Protein AF-A0AAU1DYY1-F1 (afdb_monomer_lite)

pLDDT: mean 73.74, std 11.29, range [41.25, 87.62]

Radius of gyration: 15.07 Å; chains: 1; bounding box: 31×40×25 Å

Secondary structure (DSSP, 8-state):
------PPPP-PPPPSSEEEEEEEEGGGTEEEEEEEETTTTEEEEEEEHHHHTT---

Structure (mmCIF, N/CA/C/O backbone):
data_AF-A0AAU1DYY1-F1
#
_entry.id   AF-A0AAU1DYY1-F1
#
loop_
_atom_site.group_PDB
_atom_site.id
_atom_site.type_symbol
_atom_site.label_atom_id
_atom_site.label_alt_id
_atom_site.label_comp_id
_atom_site.label_asym_id
_atom_site.label_entity_id
_atom_site.label_seq_id
_atom_site.pdbx_PDB_ins_code
_atom_site.Cartn_x
_atom_site.Cartn_y
_atom_site.Cartn_z
_atom_site.occupancy
_atom_site.B_iso_or_equiv
_atom_site.auth_seq_id
_atom_site.auth_comp_id
_atom_site.auth_asym_id
_atom_site.auth_atom_id
_atom_site.pdbx_PDB_model_num
ATOM 1 N N . MET A 1 1 ? 6.279 -34.978 4.683 1.00 59.53 1 MET A N 1
ATOM 2 C CA . MET A 1 1 ? 5.876 -33.570 4.489 1.00 59.53 1 MET A CA 1
ATOM 3 C C . MET A 1 1 ? 4.360 -33.522 4.654 1.00 59.53 1 MET A C 1
ATOM 5 O O . MET A 1 1 ? 3.691 -34.270 3.956 1.00 59.53 1 MET A O 1
ATOM 9 N N . ARG A 1 2 ? 3.829 -32.798 5.650 1.00 71.56 2 ARG A N 1
ATOM 10 C CA . ARG A 1 2 ? 2.376 -32.689 5.890 1.00 71.56 2 ARG A CA 1
ATOM 11 C C . ARG A 1 2 ? 1.832 -31.558 5.000 1.00 71.56 2 ARG A C 1
ATOM 13 O O . ARG A 1 2 ? 2.460 -30.499 5.015 1.00 71.56 2 ARG A O 1
ATOM 20 N N . PRO A 1 3 ? 0.742 -31.745 4.235 1.00 70.06 3 PRO A N 1
ATOM 21 C CA . PRO A 1 3 ? 0.120 -30.632 3.532 1.00 70.06 3 PRO A CA 1
ATOM 22 C C . PRO A 1 3 ? -0.406 -29.634 4.566 1.00 70.06 3 PRO A C 1
ATOM 24 O O . PRO A 1 3 ? -1.027 -30.027 5.555 1.00 70.06 3 PRO A O 1
ATOM 27 N N . VAL A 1 4 ? -0.088 -28.355 4.377 1.00 76.69 4 VAL A N 1
ATOM 28 C CA . VAL A 1 4 ? -0.793 -27.282 5.071 1.00 76.69 4 VAL A CA 1
ATOM 29 C C . VAL A 1 4 ? -2.158 -27.182 4.405 1.00 76.69 4 VAL A C 1
ATOM 31 O O . VAL A 1 4 ? -2.252 -26.802 3.242 1.00 76.69 4 VAL A O 1
ATOM 34 N N . ASP A 1 5 ? -3.208 -27.607 5.104 1.00 73.06 5 ASP A N 1
ATOM 35 C CA . ASP A 1 5 ? -4.563 -27.241 4.709 1.00 73.06 5 ASP A CA 1
ATOM 36 C C . ASP A 1 5 ? -4.617 -25.709 4.701 1.00 73.06 5 ASP A C 1
ATOM 38 O O . ASP A 1 5 ? -4.245 -25.073 5.692 1.00 73.06 5 ASP A O 1
ATOM 42 N N . ALA A 1 6 ? -4.983 -25.118 3.561 1.00 71.25 6 ALA A N 1
ATOM 43 C CA . ALA A 1 6 ? -5.132 -23.676 3.445 1.00 71.25 6 ALA A CA 1
ATOM 44 C C . ALA A 1 6 ? -6.247 -23.251 4.405 1.00 71.25 6 ALA A C 1
ATOM 46 O O . ALA A 1 6 ? -7.428 -23.501 4.158 1.00 71.25 6 ALA A O 1
ATOM 47 N N . LEU A 1 7 ? -5.859 -22.675 5.544 1.00 73.88 7 LEU A N 1
ATOM 48 C CA . LEU A 1 7 ? -6.801 -21.995 6.419 1.00 73.88 7 LEU A CA 1
ATOM 49 C C . LEU A 1 7 ? -7.464 -20.885 5.597 1.00 73.88 7 LEU A C 1
ATOM 51 O O . LEU A 1 7 ? -6.773 -20.267 4.783 1.00 73.88 7 LEU A O 1
ATOM 55 N N . PRO A 1 8 ? -8.775 -20.642 5.772 1.00 72.62 8 PRO A N 1
ATOM 56 C CA . PRO A 1 8 ? -9.429 -19.536 5.093 1.00 72.62 8 PRO A CA 1
ATOM 57 C C . PRO A 1 8 ? -8.642 -18.259 5.384 1.00 72.62 8 PRO A C 1
ATOM 59 O O . PRO A 1 8 ? -8.318 -17.984 6.544 1.00 72.62 8 PRO A O 1
ATOM 62 N N . GLU A 1 9 ? -8.289 -17.535 4.321 1.00 72.19 9 GLU A N 1
ATOM 63 C CA . GLU A 1 9 ? -7.615 -16.247 4.431 1.00 72.19 9 GLU A CA 1
ATOM 64 C C . GLU A 1 9 ? -8.443 -15.388 5.400 1.00 72.19 9 GLU A C 1
ATOM 66 O O . GLU A 1 9 ? -9.664 -15.293 5.220 1.00 72.19 9 GLU A O 1
ATOM 71 N N . PRO A 1 10 ? -7.852 -14.824 6.469 1.00 72.38 10 PRO A N 1
ATOM 72 C CA . PRO A 1 10 ? -8.602 -13.936 7.341 1.00 72.38 10 PRO A CA 1
ATOM 73 C C . PRO A 1 10 ? -9.185 -12.806 6.492 1.00 72.38 10 PRO A C 1
ATOM 75 O O . PRO A 1 10 ? -8.456 -12.181 5.723 1.00 72.38 10 PRO A O 1
ATOM 78 N N . GLU A 1 11 ? -10.491 -12.555 6.625 1.00 71.19 11 GLU A N 1
ATOM 79 C CA . GLU A 1 11 ? -11.151 -11.462 5.913 1.00 71.19 11 GLU A CA 1
ATOM 80 C C . GLU A 1 11 ? -10.502 -10.137 6.325 1.00 71.19 11 GLU A C 1
ATOM 82 O O . GLU A 1 11 ? -10.739 -9.606 7.414 1.00 71.19 11 GLU A O 1
ATOM 87 N N . ALA A 1 12 ? -9.625 -9.619 5.466 1.00 71.56 12 ALA A N 1
ATOM 88 C CA . ALA A 1 12 ? -9.064 -8.297 5.640 1.00 71.56 12 ALA A CA 1
ATOM 89 C C . ALA A 1 12 ? -10.161 -7.269 5.319 1.00 71.56 12 ALA A C 1
ATOM 91 O O . ALA A 1 12 ? -10.826 -7.389 4.285 1.00 71.56 12 ALA A O 1
ATOM 92 N N . PRO A 1 13 ? -10.376 -6.258 6.178 1.00 75.44 13 PRO A N 1
ATOM 93 C CA . PRO A 1 13 ? -11.342 -5.213 5.883 1.00 75.44 13 PRO A CA 1
ATOM 94 C C . PRO A 1 13 ? -10.940 -4.495 4.593 1.00 75.44 13 PRO A C 1
ATOM 96 O O . PRO A 1 13 ? -9.777 -4.133 4.415 1.00 75.44 13 PRO A O 1
ATOM 99 N N . THR A 1 14 ? -11.903 -4.275 3.697 1.00 76.69 14 THR A N 1
ATOM 100 C CA . THR A 1 14 ? -11.661 -3.491 2.485 1.00 76.69 14 THR A CA 1
ATOM 101 C C . THR A 1 14 ? -11.324 -2.049 2.882 1.00 76.69 14 THR A C 1
ATOM 103 O O . THR A 1 14 ? -12.144 -1.407 3.549 1.00 76.69 14 THR A O 1
ATOM 106 N N . PRO A 1 15 ? -10.145 -1.526 2.502 1.00 77.69 15 PRO A N 1
ATOM 107 C CA . PRO A 1 15 ? -9.750 -0.167 2.841 1.00 77.69 15 PRO A CA 1
ATOM 108 C C . PRO A 1 15 ? -10.719 0.829 2.204 1.00 77.69 15 PRO A C 1
ATOM 110 O O . PRO A 1 15 ? -11.075 0.709 1.031 1.00 77.69 15 PRO A O 1
ATOM 113 N N . ARG A 1 16 ? -11.163 1.821 2.983 1.00 80.50 16 ARG A N 1
ATOM 114 C CA . ARG A 1 16 ? -12.081 2.859 2.487 1.00 80.50 16 ARG A CA 1
ATOM 115 C C . ARG A 1 16 ? -11.365 3.898 1.641 1.00 80.50 16 ARG A C 1
ATOM 117 O O . ARG A 1 16 ? -11.967 4.468 0.736 1.00 80.50 16 ARG A O 1
ATOM 124 N N . VAL A 1 17 ? -10.098 4.152 1.960 1.00 81.69 17 VAL A N 1
ATOM 125 C CA . VAL A 1 17 ? -9.246 5.108 1.258 1.00 81.69 17 VAL A CA 1
ATOM 126 C C . VAL A 1 17 ? -7.958 4.406 0.856 1.00 81.69 17 VAL A C 1
ATOM 128 O O . VAL A 1 17 ? -7.144 4.032 1.701 1.00 81.69 17 VAL A O 1
ATOM 131 N N . VAL A 1 18 ? -7.776 4.250 -0.452 1.00 86.06 18 VAL A N 1
ATOM 132 C CA . VAL A 1 18 ? -6.576 3.657 -1.040 1.00 86.06 18 VAL A CA 1
ATOM 133 C C . VAL A 1 18 ? -5.731 4.770 -1.645 1.00 86.06 18 VAL A C 1
ATOM 135 O O . VAL A 1 18 ? -6.186 5.514 -2.511 1.00 86.06 18 VAL A O 1
ATOM 138 N N . GLY A 1 19 ? -4.504 4.896 -1.153 1.00 85.94 19 GLY A N 1
ATOM 139 C CA . GLY A 1 19 ? -3.457 5.720 -1.734 1.00 85.94 19 GLY A CA 1
ATOM 140 C C . GLY A 1 19 ? -2.705 4.943 -2.807 1.00 85.94 19 GLY A C 1
ATOM 141 O O . GLY A 1 19 ? -2.554 3.725 -2.715 1.00 85.94 19 GLY A O 1
ATOM 142 N N . VAL A 1 20 ? -2.228 5.663 -3.814 1.00 85.69 20 VAL A N 1
ATOM 143 C CA . VAL A 1 20 ? -1.449 5.121 -4.927 1.00 85.69 20 VAL A CA 1
ATOM 144 C C . VAL A 1 20 ? -0.100 5.828 -4.916 1.00 85.69 20 VAL A C 1
ATOM 146 O O . VAL A 1 20 ? -0.066 7.057 -4.957 1.00 85.69 20 VAL A O 1
ATOM 149 N N . ASP A 1 21 ? 0.987 5.067 -4.832 1.00 83.19 21 ASP A N 1
ATOM 150 C CA . ASP A 1 21 ? 2.355 5.598 -4.832 1.00 83.19 21 ASP A CA 1
ATOM 151 C C . ASP A 1 21 ? 3.244 4.783 -5.784 1.00 83.19 21 ASP A C 1
ATOM 153 O O . ASP A 1 21 ? 2.901 3.665 -6.182 1.00 83.19 21 ASP A O 1
ATOM 157 N N . GLU A 1 22 ? 4.387 5.333 -6.171 1.00 82.38 22 GLU A N 1
ATOM 158 C CA . GLU A 1 22 ? 5.389 4.653 -6.984 1.00 82.38 22 GLU A CA 1
ATOM 159 C C . GLU A 1 22 ? 6.465 4.019 -6.095 1.00 82.38 22 GLU A C 1
ATOM 161 O O . GLU A 1 22 ? 6.987 4.628 -5.162 1.00 82.38 22 GLU A O 1
ATOM 166 N N . TYR A 1 23 ? 6.830 2.769 -6.382 1.00 79.12 23 TYR A N 1
ATOM 167 C CA . TYR A 1 23 ? 7.937 2.106 -5.700 1.00 79.12 23 TYR A CA 1
ATOM 168 C C . TYR A 1 23 ? 9.011 1.678 -6.693 1.00 79.12 23 TYR A C 1
ATOM 170 O O . TYR A 1 23 ? 8.738 1.270 -7.822 1.00 79.12 23 TYR A O 1
ATOM 178 N N . ALA A 1 24 ? 10.260 1.729 -6.239 1.00 81.06 24 ALA A N 1
ATOM 179 C CA . ALA A 1 24 ? 11.408 1.247 -6.988 1.00 81.06 24 ALA A CA 1
ATOM 180 C C . ALA A 1 24 ? 12.131 0.166 -6.179 1.00 81.06 24 ALA A C 1
ATOM 182 O O . ALA A 1 24 ? 12.577 0.407 -5.055 1.00 81.06 24 ALA A O 1
ATOM 183 N N . THR A 1 25 ? 12.283 -1.033 -6.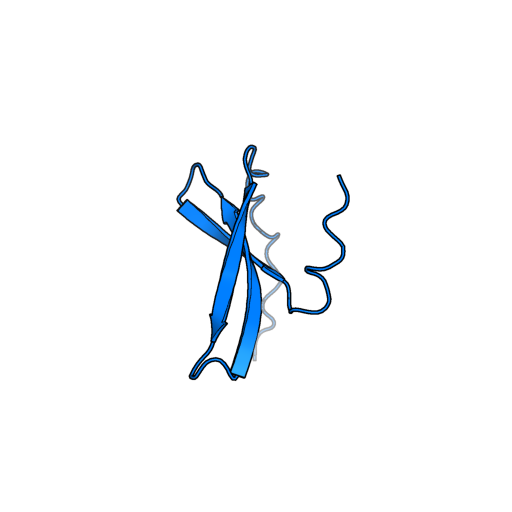745 1.00 75.88 25 THR A N 1
ATOM 184 C CA . THR A 1 25 ? 13.097 -2.082 -6.112 1.00 75.88 25 THR A CA 1
ATOM 185 C C . THR A 1 25 ? 14.582 -1.935 -6.463 1.00 75.88 25 THR A C 1
ATOM 187 O O 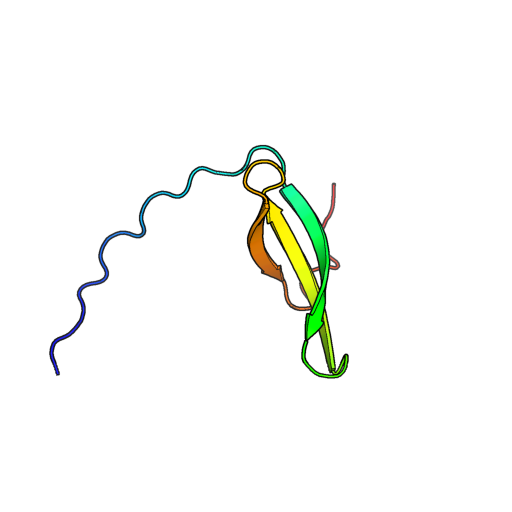. THR A 1 25 ? 14.976 -1.147 -7.325 1.00 75.88 25 THR A O 1
ATOM 190 N N . ARG A 1 26 ? 15.424 -2.707 -5.766 1.00 63.31 26 ARG A N 1
ATOM 191 C CA . ARG A 1 26 ? 16.896 -2.650 -5.725 1.00 63.31 26 ARG A CA 1
ATOM 192 C C . ARG A 1 26 ? 17.541 -2.102 -7.017 1.00 63.31 26 ARG A C 1
ATOM 194 O O . ARG A 1 26 ? 17.569 -2.769 -8.051 1.00 63.31 26 ARG A O 1
ATOM 201 N N . LYS A 1 27 ? 18.131 -0.902 -6.903 1.00 68.38 27 LYS A N 1
ATOM 202 C CA . LYS A 1 27 ? 18.797 -0.113 -7.966 1.00 68.38 27 LYS A CA 1
ATOM 203 C C . LYS A 1 27 ? 17.885 0.451 -9.075 1.00 68.38 27 LYS A C 1
ATOM 205 O O . LYS A 1 27 ? 18.381 0.669 -10.175 1.00 68.38 27 LYS A O 1
ATOM 210 N N . GLY A 1 28 ? 16.593 0.671 -8.823 1.00 67.81 28 GLY A N 1
ATOM 211 C CA . GLY A 1 28 ? 15.680 1.241 -9.829 1.00 67.81 28 GLY A CA 1
ATOM 212 C C . GLY A 1 28 ? 15.476 0.325 -11.036 1.00 67.81 28 GLY A C 1
ATOM 213 O O . GLY A 1 28 ? 15.204 0.780 -12.137 1.00 67.81 28 GLY A O 1
ATOM 214 N N . ARG A 1 29 ? 15.693 -0.985 -10.861 1.00 71.38 29 ARG A N 1
ATOM 215 C CA . ARG A 1 29 ? 15.568 -1.959 -11.957 1.00 71.38 29 ARG A CA 1
ATOM 216 C C . ARG A 1 29 ? 14.128 -2.364 -12.225 1.00 71.38 29 ARG A C 1
ATOM 218 O O . ARG A 1 29 ? 13.833 -2.839 -13.314 1.00 71.38 29 ARG A O 1
ATOM 225 N N . HIS A 1 30 ? 13.265 -2.197 -11.230 1.00 70.75 30 HIS A N 1
ATOM 226 C CA . HIS A 1 30 ? 11.837 -2.407 -11.375 1.00 70.75 30 HIS A CA 1
ATOM 227 C C . HIS A 1 30 ? 11.129 -1.252 -10.699 1.00 70.75 30 HIS A C 1
ATOM 229 O O . HIS A 1 30 ? 11.391 -0.975 -9.524 1.00 70.75 30 HIS A O 1
ATOM 235 N N . HIS A 1 31 ? 10.274 -0.613 -11.478 1.00 72.31 31 HIS A N 1
ATOM 236 C CA . HIS A 1 31 ? 9.299 0.351 -11.024 1.00 72.31 31 HIS A CA 1
ATOM 237 C C . HIS A 1 31 ? 7.939 -0.341 -10.993 1.00 72.31 31 HIS A C 1
ATOM 239 O O . HIS A 1 31 ? 7.724 -1.353 -11.670 1.00 72.31 31 HIS A O 1
ATOM 245 N N . GLY A 1 32 ? 7.071 0.145 -10.127 1.00 81.56 32 GLY A N 1
ATOM 246 C CA . GLY A 1 32 ? 5.710 -0.333 -10.033 1.00 81.56 32 GLY A CA 1
ATOM 247 C C . GLY A 1 32 ? 4.883 0.603 -9.178 1.00 81.56 32 GLY A C 1
ATOM 248 O O . GLY A 1 32 ? 5.389 1.564 -8.591 1.00 81.56 32 GLY A O 1
ATOM 249 N N . THR A 1 33 ? 3.603 0.289 -9.097 1.00 84.19 33 THR A N 1
ATOM 250 C CA . THR A 1 33 ? 2.652 1.043 -8.296 1.00 84.19 33 THR A CA 1
ATOM 251 C C . THR A 1 33 ? 2.343 0.262 -7.036 1.00 84.19 33 THR A C 1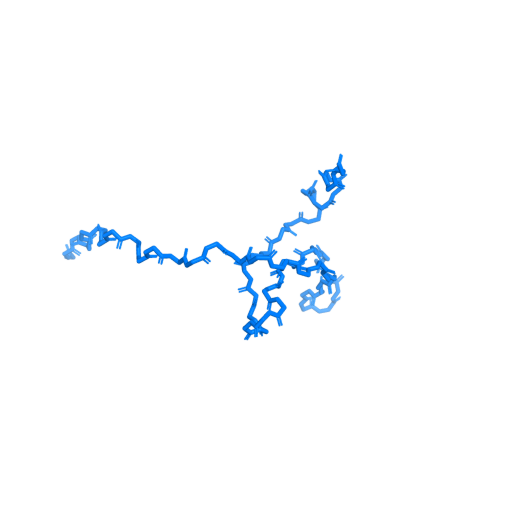
ATOM 253 O O . THR A 1 33 ? 2.072 -0.932 -7.090 1.00 84.19 33 THR A O 1
ATOM 256 N N . VAL A 1 34 ? 2.391 0.924 -5.890 1.00 85.50 34 VAL A N 1
ATOM 257 C CA . VAL A 1 34 ? 1.958 0.353 -4.620 1.00 85.50 34 VAL A CA 1
ATOM 258 C C . VAL A 1 34 ? 0.612 0.953 -4.242 1.00 85.50 34 VAL A C 1
ATOM 260 O O . VAL A 1 34 ? 0.426 2.171 -4.258 1.00 85.50 34 VAL A O 1
ATOM 263 N N . LEU A 1 35 ? -0.329 0.081 -3.897 1.00 87.38 35 LEU A N 1
ATOM 264 C CA . LEU A 1 35 ? -1.560 0.471 -3.230 1.00 87.38 35 LEU A CA 1
ATOM 265 C C . LEU A 1 35 ? -1.292 0.483 -1.730 1.00 87.38 35 LEU A C 1
ATOM 267 O O . LEU A 1 35 ? -0.801 -0.500 -1.172 1.00 87.38 35 LEU A O 1
ATOM 271 N N . VAL A 1 36 ? -1.609 1.588 -1.071 1.00 86.06 36 VAL A N 1
ATOM 272 C CA . VAL A 1 36 ? -1.393 1.774 0.365 1.00 86.06 36 VAL A CA 1
ATOM 273 C C . VAL A 1 36 ? -2.719 2.120 1.015 1.00 86.06 36 VAL A C 1
ATOM 275 O O . VAL A 1 36 ? -3.434 3.009 0.564 1.00 86.06 36 VAL A O 1
ATOM 278 N N . ASP A 1 37 ? -3.043 1.444 2.106 1.00 87.62 37 ASP A N 1
ATOM 279 C CA . ASP A 1 37 ? -4.141 1.859 2.963 1.00 87.62 37 ASP A CA 1
ATOM 280 C C . ASP A 1 37 ? -3.700 3.116 3.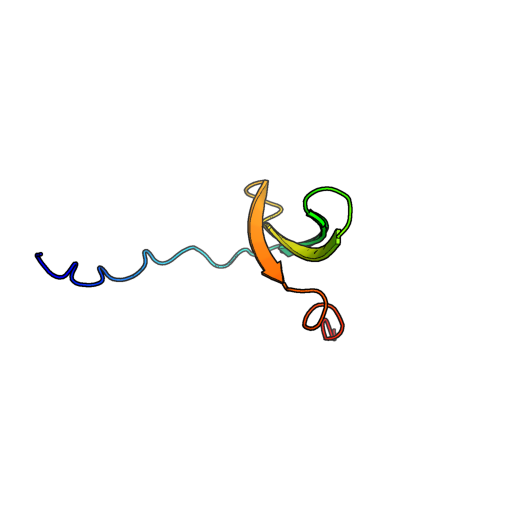720 1.00 87.62 37 ASP A C 1
ATOM 282 O O . ASP A 1 37 ? -2.763 3.082 4.528 1.00 87.62 37 ASP A O 1
ATOM 286 N N . VAL A 1 38 ? -4.362 4.238 3.441 1.00 84.56 38 VAL A N 1
ATOM 287 C CA . VAL A 1 38 ? -4.025 5.536 4.041 1.00 84.56 38 VAL A CA 1
ATOM 288 C C . VAL A 1 38 ? -4.323 5.549 5.540 1.00 84.56 38 VAL A C 1
ATOM 290 O O . VAL A 1 38 ? -3.610 6.202 6.307 1.00 84.56 38 VAL A O 1
ATOM 293 N N . GLU A 1 39 ? -5.343 4.814 5.977 1.00 86.06 39 GLU A N 1
ATOM 294 C CA . GLU A 1 39 ? -5.788 4.788 7.367 1.00 86.06 39 GLU A CA 1
ATOM 295 C C . GLU A 1 39 ? -4.803 3.995 8.232 1.00 86.06 39 GLU A C 1
ATOM 297 O O . GLU A 1 39 ? -4.391 4.456 9.301 1.00 86.06 39 GLU A O 1
ATOM 302 N N . THR A 1 40 ? -4.365 2.827 7.752 1.00 83.94 40 THR A N 1
ATOM 303 C CA . THR A 1 40 ? -3.442 1.955 8.499 1.00 83.94 40 THR A CA 1
ATOM 304 C C . THR A 1 40 ? -1.966 2.189 8.172 1.00 83.94 40 THR A C 1
ATOM 306 O O . THR A 1 40 ? -1.098 1.681 8.889 1.00 83.94 40 THR A O 1
ATOM 309 N N . ARG A 1 41 ? -1.668 2.987 7.136 1.00 83.50 41 ARG A N 1
ATOM 310 C CA . ARG A 1 41 ? -0.323 3.216 6.574 1.00 83.50 41 ARG A CA 1
ATOM 311 C C . ARG A 1 41 ? 0.391 1.915 6.207 1.00 83.50 41 ARG A C 1
ATOM 313 O O . ARG A 1 41 ? 1.597 1.776 6.425 1.00 83.50 41 ARG A O 1
ATOM 320 N N . ARG A 1 42 ? -0.358 0.941 5.691 1.00 82.12 42 ARG A N 1
ATOM 321 C CA . ARG A 1 42 ? 0.166 -0.373 5.303 1.00 82.12 42 ARG A CA 1
ATOM 322 C C . ARG A 1 42 ? 0.050 -0.577 3.794 1.00 82.12 42 ARG A C 1
ATOM 324 O O . ARG A 1 42 ? -0.977 -0.209 3.226 1.00 82.12 42 ARG A O 1
ATOM 331 N N . PRO A 1 43 ? 1.063 -1.175 3.144 1.00 81.88 43 PRO A N 1
ATOM 332 C CA . PRO A 1 43 ? 0.927 -1.624 1.765 1.00 81.88 43 PRO A CA 1
ATOM 333 C C . PRO A 1 43 ? -0.181 -2.675 1.679 1.00 81.88 43 PRO A C 1
ATOM 335 O O . PRO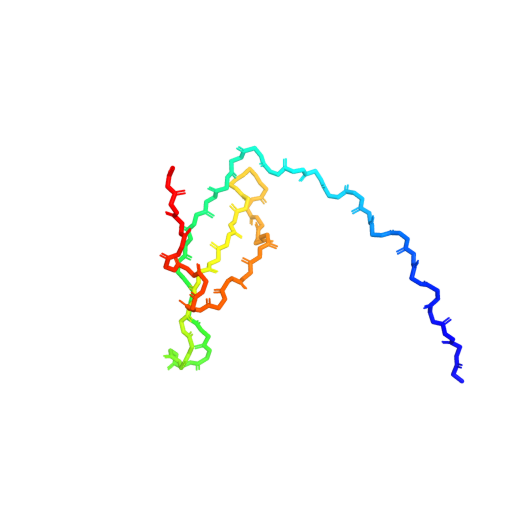 A 1 43 ? -0.195 -3.619 2.470 1.00 81.88 43 PRO A O 1
ATOM 338 N N . ILE A 1 44 ? -1.093 -2.487 0.733 1.00 84.12 44 ILE A N 1
ATOM 339 C CA . ILE A 1 44 ? -2.151 -3.436 0.391 1.00 84.12 44 ILE A CA 1
ATOM 340 C C . ILE A 1 44 ? -1.622 -4.389 -0.677 1.00 84.12 44 ILE A C 1
ATOM 342 O O . ILE A 1 44 ? -1.688 -5.599 -0.497 1.00 84.12 44 ILE A O 1
ATOM 346 N N . ASP A 1 45 ? -1.080 -3.838 -1.768 1.00 82.12 45 ASP A N 1
ATOM 347 C CA . ASP A 1 45 ? -0.616 -4.630 -2.904 1.00 82.12 45 ASP A CA 1
ATOM 348 C C . ASP A 1 45 ? 0.445 -3.892 -3.734 1.00 82.12 45 ASP A C 1
ATOM 350 O O . ASP A 1 45 ? 0.528 -2.659 -3.715 1.00 82.12 45 ASP A O 1
ATOM 354 N N . LEU A 1 46 ? 1.257 -4.655 -4.465 1.00 80.38 46 LEU A N 1
ATOM 355 C CA . LEU A 1 46 ? 2.255 -4.163 -5.408 1.00 80.38 46 LEU A CA 1
ATOM 356 C C . LEU A 1 46 ? 1.831 -4.545 -6.823 1.00 80.38 46 LEU A C 1
ATOM 358 O O . LEU A 1 46 ? 1.952 -5.695 -7.244 1.00 80.38 46 LEU A O 1
ATOM 362 N N . LEU A 1 47 ? 1.388 -3.551 -7.580 1.00 78.12 47 LEU A N 1
ATOM 363 C CA . LEU A 1 47 ? 1.057 -3.706 -8.981 1.00 78.12 47 LEU A CA 1
ATOM 364 C C . LEU A 1 47 ? 2.347 -3.617 -9.809 1.00 78.12 47 LEU A C 1
ATOM 366 O O . LEU A 1 47 ? 3.030 -2.583 -9.785 1.00 78.12 47 LEU A O 1
ATOM 370 N N . PRO A 1 48 ? 2.710 -4.673 -10.559 1.00 67.38 48 PRO A N 1
ATOM 371 C CA . PRO A 1 48 ? 3.795 -4.570 -11.519 1.00 67.38 48 PRO A CA 1
ATOM 372 C C . PRO A 1 48 ? 3.438 -3.513 -12.570 1.00 67.38 48 PRO A C 1
ATOM 374 O O . PRO A 1 48 ? 2.277 -3.377 -12.949 1.00 67.38 48 PRO A O 1
ATOM 377 N N . ASP A 1 49 ? 4.455 -2.808 -13.066 1.00 64.06 49 ASP A N 1
ATOM 378 C CA . ASP A 1 49 ? 4.396 -1.651 -13.983 1.00 64.06 49 ASP A CA 1
ATOM 379 C C . ASP A 1 49 ? 3.360 -1.754 -15.129 1.00 64.06 49 ASP A C 1
ATOM 381 O O . ASP A 1 49 ? 2.815 -0.755 -15.589 1.00 64.06 49 ASP A O 1
ATOM 385 N N . ARG A 1 50 ? 3.026 -2.977 -15.570 1.00 53.31 50 ARG A N 1
ATOM 386 C CA . ARG A 1 50 ? 2.041 -3.237 -16.631 1.00 53.31 50 ARG A CA 1
ATOM 387 C C . ARG A 1 50 ? 0.579 -2.999 -16.219 1.00 53.31 50 ARG A C 1
ATOM 389 O O . ARG A 1 50 ? -0.224 -2.647 -17.076 1.00 53.31 50 ARG A O 1
ATOM 396 N N . GLU A 1 51 ? 0.234 -3.194 -14.948 1.00 55.78 51 GLU A N 1
ATOM 397 C CA . GLU A 1 51 ? -1.137 -3.052 -14.422 1.00 55.78 51 GLU A CA 1
ATOM 398 C C . GLU A 1 51 ? -1.434 -1.607 -13.977 1.00 55.78 51 GLU A C 1
ATOM 400 O O . GLU A 1 51 ? -2.577 -1.155 -14.034 1.00 55.78 51 GLU A O 1
ATOM 405 N N . ALA A 1 52 ? -0.396 -0.839 -13.623 1.00 54.88 52 ALA A N 1
ATOM 406 C CA . ALA A 1 52 ? -0.499 0.556 -13.186 1.00 54.88 52 ALA A CA 1
ATOM 407 C C . ALA A 1 52 ? -1.141 1.495 -14.227 1.00 54.88 52 ALA A C 1
ATOM 409 O O . ALA A 1 52 ? -1.807 2.465 -13.869 1.00 54.88 52 ALA A O 1
ATOM 410 N N . SER A 1 53 ? -0.995 1.191 -15.522 1.00 53.28 53 SER A N 1
ATOM 411 C CA . SER A 1 53 ? -1.568 2.001 -16.608 1.00 53.28 53 SER A C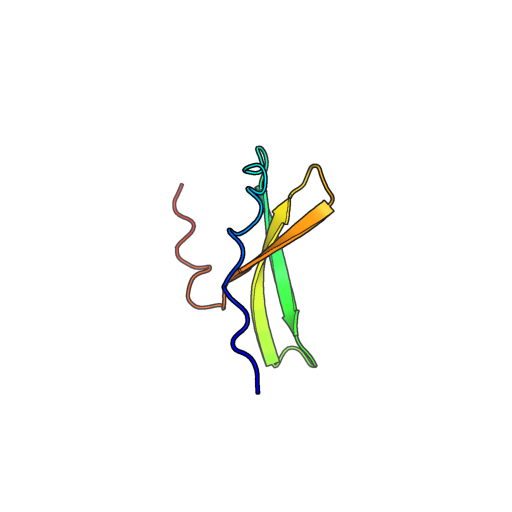A 1
ATOM 412 C C . SER A 1 53 ? -3.099 1.899 -16.731 1.00 53.28 53 SER A C 1
ATOM 414 O O . SER A 1 53 ? -3.668 2.582 -17.583 1.00 53.28 53 SER A O 1
ATOM 416 N N . SER A 1 54 ? -3.767 1.068 -15.921 1.00 53.31 54 SER A N 1
ATOM 417 C CA . SER A 1 54 ? -5.213 0.806 -16.021 1.00 53.31 54 SER A CA 1
ATOM 418 C C . SER A 1 54 ? -6.038 1.366 -14.856 1.00 53.31 54 SER A C 1
ATOM 420 O O . SER A 1 54 ? -7.184 0.955 -14.679 1.00 53.31 54 SER A O 1
ATOM 422 N N . LEU A 1 55 ? -5.508 2.317 -14.076 1.00 53.53 55 LEU A N 1
ATOM 423 C CA . LEU A 1 55 ? -6.297 3.032 -13.065 1.00 53.53 55 LEU A CA 1
ATOM 424 C C . LEU A 1 55 ? -7.241 4.045 -13.748 1.00 53.53 55 LEU A C 1
ATOM 426 O O . LEU A 1 55 ? -7.000 5.251 -13.751 1.00 53.53 55 LEU A O 1
ATOM 430 N N . ALA A 1 56 ? -8.285 3.536 -14.402 1.00 45.88 56 ALA A N 1
ATOM 431 C CA . ALA A 1 56 ? -9.358 4.337 -14.979 1.00 45.88 56 ALA A CA 1
ATOM 432 C C . ALA A 1 56 ? -10.393 4.691 -13.896 1.00 45.88 56 ALA A C 1
ATOM 434 O O . ALA A 1 56 ? -10.787 3.830 -13.108 1.00 45.88 56 ALA A O 1
ATOM 435 N N . ALA A 1 57 ? -10.769 5.973 -13.867 1.00 41.25 57 ALA A N 1
ATOM 436 C CA . ALA A 1 57 ? -11.732 6.589 -12.952 1.00 41.25 57 ALA A CA 1
ATOM 437 C C . ALA A 1 57 ? -13.193 6.229 -13.261 1.00 41.25 57 ALA A C 1
ATOM 439 O O . ALA A 1 57 ? -13.497 5.956 -14.446 1.00 41.25 57 ALA A O 1
#

Sequence (57 aa):
MRPVDALPEPEAPTPRVVGVDEYATRKGRHHGTVLVDVETRRPIDLLPDREASSLAA

Foldseek 3Di:
DDDDDPDPDPPDDDQPDWDWDWDAPDPNPFIWIWIARPVVRHTPDTGGPVCVVPPDD